Protein AF-A0A6P5GS82-F1 (afdb_monomer_lite)

pLDDT: mean 78.04, std 11.38, range [41.66, 90.31]

Organism: Ananas comosus (NCBI:txid4615)

Foldseek 3Di:
DVVVVVVVVLLVVLVVLLVVLQVLLVVLQVLLVVLCVVLVVPVVCVVVSNVSSVVSNVRNVVSNVRSVVSVVVSVVVVVVVD

Radius of gyration: 18.49 Å; chains: 1; bounding box: 44×13×55 Å

InterPro domains:
  IPR003496 ABA/WDS induced protein [PF02496] (6-81)
  IPR003496 ABA/WDS induced protein [PTHR33801] (3-80)

Sequence (82 aa):
MSEEKDYEKEEKHHKHLELLGELGAVAAGAFALYEGHKARTDPKHAHRHRLEEEIAETVALACAGFALHEHHEKNKAKKHHN

Secondary structure (DSSP, 8-state):
--HHHHHHHHHHHHHHHHHHHHHHHHHHHHHHHHHHHHHHH-TTTHHHHHHHHHHHHHHHHHHHHHHHHHHHHHHHHHHTT-

Structure (mmCIF, N/CA/C/O backbone):
data_AF-A0A6P5GS82-F1
#
_entry.id   AF-A0A6P5GS82-F1
#
loop_
_atom_site.group_PDB
_atom_site.id
_atom_site.type_symbol
_atom_site.label_atom_id
_atom_site.label_alt_id
_atom_site.label_comp_id
_atom_site.label_asym_id
_atom_site.label_entity_id
_atom_site.label_seq_id
_atom_site.pdbx_PDB_ins_code
_atom_site.Cartn_x
_atom_site.Cartn_y
_atom_site.Cartn_z
_atom_site.occupancy
_atom_site.B_iso_or_equiv
_atom_site.auth_seq_id
_atom_site.auth_comp_id
_atom_site.auth_asym_id
_atom_site.auth_atom_id
_atom_site.pdbx_PDB_model_num
ATOM 1 N N . MET A 1 1 ? 29.494 0.450 -27.741 1.00 41.66 1 MET A N 1
ATOM 2 C CA . MET A 1 1 ? 29.827 -0.475 -26.628 1.00 41.66 1 MET A CA 1
ATOM 3 C C . MET A 1 1 ? 29.531 0.084 -25.228 1.00 41.66 1 MET A C 1
ATOM 5 O O . MET A 1 1 ? 29.687 -0.674 -24.279 1.00 41.66 1 MET A O 1
ATOM 9 N N . SER A 1 2 ? 29.088 1.343 -25.063 1.00 52.53 2 SER A N 1
ATOM 10 C CA . SER A 1 2 ? 28.611 1.845 -23.753 1.00 52.53 2 SER A CA 1
ATOM 11 C C . SER A 1 2 ? 27.096 1.712 -23.556 1.00 52.53 2 SER A C 1
ATOM 13 O O . SER A 1 2 ? 26.669 1.472 -22.438 1.00 52.53 2 SER A O 1
ATOM 15 N N . GLU A 1 3 ? 26.298 1.769 -24.626 1.00 53.41 3 GLU A N 1
ATOM 16 C CA . GLU A 1 3 ? 24.824 1.791 -24.536 1.00 53.41 3 GLU A CA 1
ATOM 17 C C . GLU A 1 3 ? 24.211 0.482 -23.999 1.00 53.41 3 GLU A C 1
ATOM 19 O O . GLU A 1 3 ? 23.258 0.511 -23.227 1.00 53.41 3 GLU A O 1
ATOM 24 N N . GLU A 1 4 ? 24.808 -0.673 -24.311 1.00 54.72 4 GLU A N 1
ATOM 25 C CA . GLU A 1 4 ? 24.335 -1.985 -23.830 1.00 54.72 4 GLU A CA 1
ATOM 26 C C . GLU A 1 4 ? 24.501 -2.148 -22.305 1.00 54.72 4 GLU A C 1
ATOM 28 O O . GLU A 1 4 ? 23.661 -2.749 -21.634 1.00 54.72 4 GLU A O 1
ATOM 33 N N . LYS A 1 5 ? 25.555 -1.546 -21.730 1.00 56.59 5 LYS A N 1
ATOM 34 C CA . LYS A 1 5 ? 25.807 -1.565 -20.278 1.00 56.59 5 LYS A CA 1
ATOM 35 C C . LYS A 1 5 ? 24.848 -0.670 -19.494 1.00 56.59 5 LYS A C 1
ATOM 37 O O . LYS A 1 5 ? 24.586 -0.971 -18.328 1.00 56.59 5 LYS A O 1
ATOM 42 N N . ASP A 1 6 ? 24.358 0.408 -20.101 1.00 62.34 6 ASP A N 1
ATOM 43 C CA . ASP A 1 6 ? 23.376 1.299 -19.478 1.00 62.34 6 ASP A CA 1
ATOM 44 C C . ASP A 1 6 ? 21.963 0.691 -19.519 1.00 62.34 6 ASP A C 1
ATOM 46 O O . ASP A 1 6 ? 21.273 0.698 -18.499 1.00 62.34 6 ASP A O 1
ATOM 50 N N . TYR A 1 7 ? 21.584 0.025 -20.617 1.00 62.84 7 TYR A N 1
ATOM 51 C CA . TYR A 1 7 ? 20.288 -0.661 -20.744 1.00 62.84 7 TYR A CA 1
ATOM 52 C C . TYR A 1 7 ? 20.088 -1.774 -19.699 1.00 62.84 7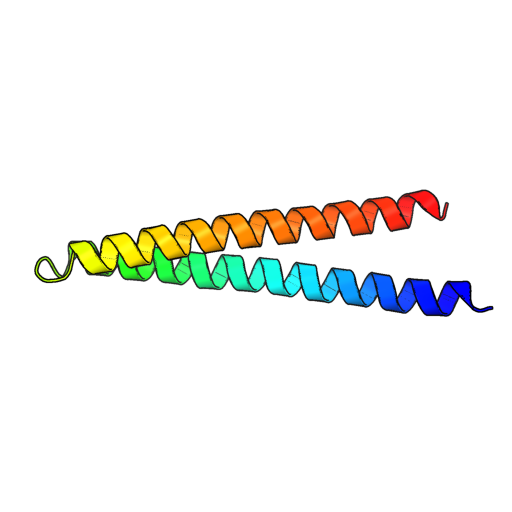 TYR A C 1
ATOM 54 O O . TYR A 1 7 ? 19.051 -1.855 -19.037 1.00 62.84 7 TYR A O 1
ATOM 62 N N . GLU A 1 8 ? 21.096 -2.627 -19.495 1.00 66.31 8 GLU A N 1
ATOM 63 C CA . GLU A 1 8 ? 20.989 -3.744 -18.549 1.00 66.31 8 GLU A CA 1
ATOM 64 C C . GLU A 1 8 ? 20.889 -3.270 -17.084 1.00 66.31 8 GLU A C 1
ATOM 66 O O . GLU A 1 8 ? 20.323 -3.962 -16.231 1.00 66.31 8 GLU A O 1
ATOM 71 N N . LYS A 1 9 ? 21.427 -2.080 -16.779 1.00 72.19 9 LYS A N 1
ATOM 72 C CA . LYS A 1 9 ? 21.285 -1.422 -15.472 1.00 72.19 9 LYS A CA 1
ATOM 73 C C . LYS A 1 9 ? 19.892 -0.833 -15.284 1.00 72.19 9 LYS A C 1
ATOM 75 O O . LYS A 1 9 ? 19.303 -1.034 -14.223 1.00 72.19 9 LYS A O 1
ATOM 80 N N . GLU A 1 10 ? 19.378 -0.139 -16.293 1.00 68.25 10 GLU A N 1
ATOM 81 C CA . GLU A 1 10 ? 18.067 0.512 -16.258 1.00 68.25 10 GLU A CA 1
ATOM 82 C C . GLU A 1 10 ? 16.934 -0.520 -16.137 1.00 68.25 10 GLU A C 1
ATOM 84 O O . GLU A 1 10 ? 16.066 -0.407 -15.270 1.00 68.25 10 GLU A O 1
ATOM 89 N N . GLU A 1 11 ? 17.005 -1.627 -16.885 1.00 71.06 11 GLU A N 1
ATOM 90 C CA . GLU A 1 11 ? 16.003 -2.697 -16.802 1.00 71.06 11 GLU A CA 1
ATOM 91 C C . GLU A 1 11 ? 15.985 -3.383 -15.421 1.00 71.06 11 GLU A C 1
ATOM 93 O O . GLU A 1 11 ? 14.916 -3.714 -14.893 1.00 71.06 11 GLU A O 1
ATOM 98 N N . LYS A 1 12 ? 17.160 -3.591 -14.806 1.00 76.88 12 LYS A N 1
ATOM 99 C CA . LYS A 1 12 ? 17.270 -4.131 -13.437 1.00 76.88 12 LYS A CA 1
ATOM 100 C C . LYS A 1 12 ? 16.726 -3.152 -12.399 1.00 76.88 12 LYS A C 1
ATOM 102 O O . LYS A 1 12 ? 16.127 -3.597 -11.420 1.00 76.88 12 LYS A O 1
ATOM 107 N N . HIS A 1 13 ? 16.909 -1.851 -12.613 1.00 78.06 13 HIS A N 1
ATOM 108 C CA . HIS A 1 13 ? 16.411 -0.813 -11.718 1.00 78.06 13 HIS A CA 1
ATOM 109 C C . HIS A 1 13 ? 14.879 -0.779 -11.699 1.00 78.06 13 HIS A C 1
ATOM 111 O O . HIS A 1 13 ? 14.289 -0.928 -10.629 1.00 78.06 13 HIS A O 1
ATOM 117 N N . HIS A 1 14 ? 14.237 -0.731 -12.871 1.00 78.12 14 HIS A N 1
ATOM 118 C CA . HIS A 1 14 ? 12.774 -0.758 -12.971 1.00 78.12 14 HIS A CA 1
ATOM 119 C C . HIS A 1 14 ? 12.172 -2.039 -12.393 1.00 78.12 14 HIS A C 1
ATOM 121 O O . HIS A 1 14 ? 11.186 -1.977 -11.672 1.00 78.12 14 HIS A O 1
ATOM 127 N N . LYS A 1 15 ? 12.792 -3.206 -12.627 1.00 82.12 15 LYS A N 1
ATOM 128 C CA . LYS A 1 15 ? 12.342 -4.475 -12.022 1.00 82.12 15 LYS A CA 1
ATOM 129 C C . LYS A 1 15 ? 12.364 -4.442 -10.490 1.00 82.12 15 LYS A C 1
ATOM 131 O O . LYS A 1 15 ? 11.481 -5.015 -9.861 1.00 82.12 15 LYS A O 1
ATOM 136 N N . HIS A 1 16 ? 13.374 -3.816 -9.885 1.00 83.88 16 HIS A N 1
ATOM 137 C CA . HIS A 1 16 ? 13.467 -3.725 -8.429 1.00 83.88 16 HIS A CA 1
ATOM 138 C C . HIS A 1 16 ? 12.446 -2.740 -7.854 1.00 83.88 16 HIS A C 1
ATOM 140 O O . HIS A 1 16 ? 11.827 -3.035 -6.836 1.00 83.88 16 HIS A O 1
ATOM 146 N N . LEU A 1 17 ? 12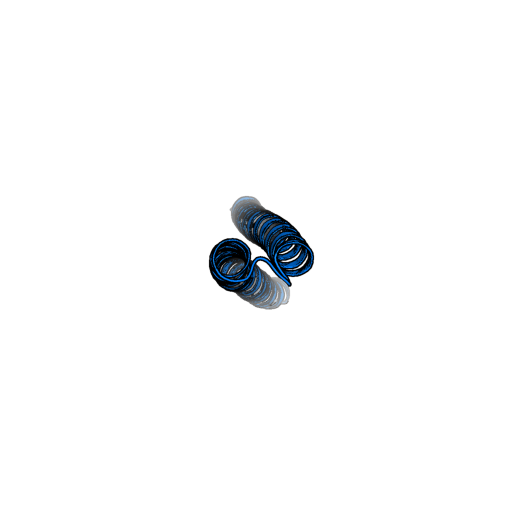.244 -1.602 -8.523 1.00 84.81 17 LEU A N 1
ATOM 147 C CA . LEU A 1 17 ? 11.255 -0.597 -8.130 1.00 84.81 17 LEU A CA 1
ATOM 148 C C . LEU A 1 17 ? 9.816 -1.105 -8.283 1.00 84.81 17 LEU A C 1
ATOM 150 O O . LEU A 1 17 ? 9.012 -0.923 -7.374 1.00 84.81 17 LEU A O 1
ATOM 154 N N . GLU A 1 18 ? 9.520 -1.804 -9.379 1.00 82.38 18 GLU A N 1
ATOM 155 C CA . GLU A 1 18 ? 8.252 -2.503 -9.622 1.00 82.38 18 GLU A CA 1
ATOM 156 C C . GLU A 1 18 ? 7.963 -3.498 -8.487 1.00 82.38 18 GLU A C 1
ATOM 158 O O . GLU A 1 18 ? 6.921 -3.412 -7.839 1.00 82.38 18 GLU A O 1
ATOM 163 N N . LEU A 1 19 ? 8.934 -4.360 -8.155 1.00 87.88 19 LEU A N 1
ATOM 164 C CA . LEU A 1 19 ? 8.802 -5.337 -7.071 1.00 87.88 19 LEU A CA 1
ATOM 165 C C . LEU A 1 19 ? 8.629 -4.679 -5.692 1.00 87.88 19 LEU A C 1
ATOM 167 O O . LEU A 1 19 ? 7.857 -5.169 -4.870 1.00 87.88 19 LEU A O 1
ATOM 171 N N . LEU A 1 20 ? 9.338 -3.580 -5.418 1.00 88.19 20 LEU A N 1
ATOM 172 C CA . LEU A 1 20 ? 9.183 -2.817 -4.176 1.00 88.19 20 LEU A CA 1
ATOM 173 C C . LEU A 1 20 ? 7.788 -2.193 -4.070 1.00 88.19 20 LEU A C 1
ATOM 175 O O . LEU A 1 20 ? 7.186 -2.235 -2.997 1.00 88.19 20 LEU A O 1
ATOM 179 N N . GLY A 1 21 ? 7.266 -1.645 -5.170 1.00 82.38 21 GLY A N 1
ATOM 180 C CA . GLY A 1 21 ? 5.912 -1.103 -5.241 1.00 82.38 21 GLY A CA 1
ATOM 181 C C . GLY A 1 21 ? 4.854 -2.180 -5.003 1.00 82.38 21 GLY A C 1
ATOM 182 O O . GLY A 1 21 ? 3.974 -2.004 -4.165 1.00 82.38 21 GLY A O 1
ATOM 183 N N . GLU A 1 22 ? 4.973 -3.332 -5.660 1.00 82.94 22 GLU A N 1
ATOM 184 C CA . GLU A 1 22 ? 4.056 -4.460 -5.457 1.00 82.94 22 GLU A CA 1
ATOM 185 C C . GLU A 1 22 ? 4.100 -4.994 -4.021 1.00 82.94 22 GLU A C 1
ATOM 187 O O . GLU A 1 22 ? 3.059 -5.162 -3.383 1.00 82.94 22 GLU A O 1
ATOM 192 N N . LEU A 1 23 ? 5.299 -5.219 -3.476 1.00 89.94 23 LEU A N 1
ATOM 193 C CA . LEU A 1 23 ? 5.467 -5.725 -2.115 1.00 89.94 23 LEU A CA 1
ATOM 194 C C . LEU A 1 23 ? 4.937 -4.728 -1.073 1.00 89.94 23 LEU A C 1
ATOM 196 O O . LEU A 1 23 ? 4.280 -5.135 -0.112 1.00 89.94 23 LEU A O 1
ATOM 200 N N . GLY A 1 24 ? 5.168 -3.429 -1.287 1.00 84.19 24 GLY A N 1
ATOM 201 C CA . GLY A 1 24 ? 4.605 -2.355 -0.470 1.00 84.19 24 GLY A CA 1
ATOM 202 C C . GLY A 1 24 ? 3.077 -2.338 -0.503 1.00 84.19 24 GLY A C 1
ATOM 203 O O . GLY A 1 24 ? 2.447 -2.266 0.552 1.00 84.19 24 GLY A O 1
ATOM 204 N N . ALA A 1 25 ? 2.476 -2.492 -1.686 1.00 84.50 25 ALA A N 1
ATOM 205 C CA . ALA A 1 25 ? 1.025 -2.539 -1.844 1.00 84.50 25 ALA A CA 1
ATOM 206 C C . ALA A 1 25 ? 0.397 -3.739 -1.117 1.00 84.50 25 ALA A C 1
ATOM 208 O O . ALA A 1 25 ? -0.597 -3.582 -0.408 1.00 84.50 25 ALA A O 1
ATOM 209 N N . VAL A 1 26 ? 1.002 -4.926 -1.236 1.00 88.44 26 VAL A N 1
ATOM 210 C CA . VAL A 1 26 ? 0.532 -6.142 -0.551 1.00 88.44 26 VAL A CA 1
ATOM 211 C C . VAL A 1 26 ? 0.626 -5.994 0.968 1.00 88.44 26 VAL A C 1
ATOM 213 O O . VAL A 1 26 ? -0.342 -6.288 1.672 1.00 88.44 26 VAL A O 1
ATOM 216 N N . ALA A 1 27 ? 1.765 -5.527 1.485 1.00 85.44 27 ALA A N 1
ATOM 217 C CA . ALA A 1 27 ? 1.962 -5.358 2.923 1.00 85.44 27 ALA A CA 1
ATOM 218 C C . ALA A 1 27 ? 0.992 -4.322 3.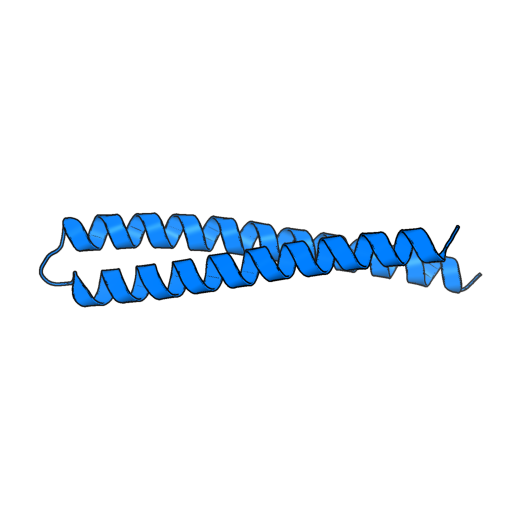514 1.00 85.44 27 ALA A C 1
ATOM 220 O O . ALA A 1 27 ? 0.354 -4.588 4.534 1.00 85.44 27 ALA A O 1
ATOM 221 N N . ALA A 1 28 ? 0.836 -3.173 2.852 1.00 83.69 28 ALA A N 1
ATOM 222 C CA . ALA A 1 28 ? -0.079 -2.123 3.282 1.00 83.69 28 ALA A CA 1
ATOM 223 C C . ALA A 1 28 ? -1.548 -2.578 3.212 1.00 83.69 28 ALA A C 1
ATOM 225 O O . ALA A 1 28 ? -2.297 -2.364 4.162 1.00 83.69 28 ALA A O 1
ATOM 226 N N . GLY A 1 29 ? -1.947 -3.303 2.160 1.00 83.50 29 GLY A N 1
ATOM 227 C CA . GLY A 1 29 ? -3.288 -3.886 2.061 1.00 83.50 29 GLY A CA 1
ATOM 228 C C . GLY A 1 29 ? -3.585 -4.909 3.165 1.00 83.50 29 GLY A C 1
ATOM 229 O O . GLY A 1 29 ? -4.664 -4.890 3.755 1.00 83.50 29 GLY A O 1
ATOM 230 N N . ALA A 1 30 ? -2.623 -5.770 3.510 1.00 89.06 30 ALA A N 1
ATOM 231 C CA . ALA A 1 30 ? -2.773 -6.710 4.623 1.00 89.06 30 ALA A CA 1
ATOM 232 C C . ALA A 1 30 ? -2.899 -5.993 5.980 1.00 89.06 30 ALA A C 1
ATOM 234 O O . ALA A 1 30 ? -3.698 -6.408 6.823 1.00 89.06 30 ALA A O 1
ATOM 235 N N . PHE A 1 31 ? -2.145 -4.909 6.183 1.00 81.56 31 PHE A N 1
ATOM 236 C CA . PHE A 1 31 ? -2.222 -4.092 7.394 1.00 81.56 31 PHE A CA 1
ATOM 237 C C . PHE A 1 31 ? -3.564 -3.355 7.504 1.00 81.56 31 PHE A C 1
ATOM 239 O O . PHE A 1 31 ? -4.181 -3.395 8.564 1.00 81.56 31 PHE A O 1
ATOM 246 N N . ALA A 1 32 ? -4.070 -2.780 6.407 1.00 82.19 32 ALA A N 1
ATOM 247 C CA . ALA A 1 32 ? -5.388 -2.147 6.373 1.00 82.19 32 ALA A CA 1
ATOM 248 C C . ALA A 1 32 ? -6.498 -3.124 6.801 1.00 82.19 32 ALA A C 1
ATOM 250 O O . ALA A 1 32 ? -7.278 -2.830 7.705 1.00 82.19 32 ALA A O 1
ATOM 251 N N . LEU A 1 33 ? -6.505 -4.343 6.245 1.00 86.62 33 LEU A N 1
ATOM 252 C CA . LEU A 1 33 ? -7.465 -5.385 6.631 1.00 86.62 33 LEU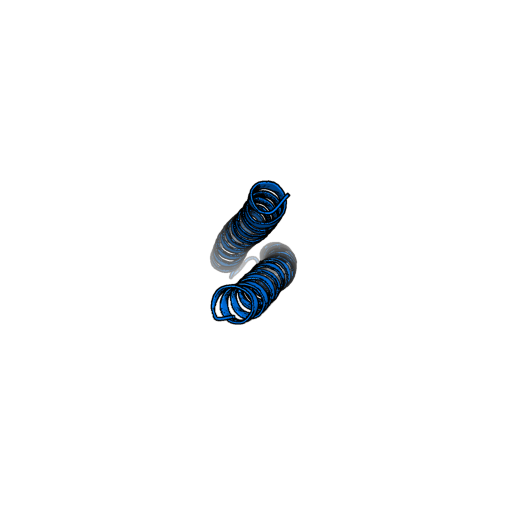 A CA 1
ATOM 253 C C . LEU A 1 33 ? -7.357 -5.780 8.114 1.00 86.62 33 LEU A C 1
ATOM 255 O O . LEU A 1 33 ? -8.373 -6.045 8.763 1.00 86.62 33 LEU A O 1
ATOM 259 N N . TYR A 1 34 ? -6.136 -5.843 8.651 1.00 87.94 34 TYR A N 1
ATOM 260 C CA . TYR A 1 34 ? -5.900 -6.162 10.057 1.00 87.94 34 TYR A CA 1
ATOM 261 C C . TYR A 1 34 ? -6.430 -5.064 10.986 1.00 87.94 34 TYR A C 1
ATOM 263 O O . TYR A 1 34 ? -7.168 -5.365 11.930 1.00 87.94 34 TYR A O 1
ATOM 271 N N . GLU A 1 35 ? -6.114 -3.803 10.699 1.00 85.69 35 GLU A N 1
ATOM 272 C CA . GLU A 1 35 ? -6.562 -2.665 11.502 1.00 85.69 35 GLU A CA 1
ATOM 273 C C . GLU A 1 35 ? -8.076 -2.449 11.398 1.00 85.69 35 GLU A C 1
ATOM 275 O O . GLU A 1 35 ? -8.741 -2.259 12.419 1.00 85.69 35 GLU A O 1
ATOM 280 N N . GLY A 1 36 ? -8.673 -2.632 10.218 1.00 81.00 36 GLY A N 1
ATOM 281 C CA . GLY A 1 36 ? -10.129 -2.603 10.051 1.00 81.00 36 GLY A CA 1
ATOM 282 C C . GLY A 1 36 ? -10.846 -3.701 10.841 1.00 81.00 36 GLY A C 1
ATOM 283 O O . GLY A 1 36 ? -11.901 -3.479 11.450 1.00 81.00 36 GLY A O 1
ATOM 284 N N . HIS A 1 37 ? -10.252 -4.897 10.931 1.00 87.38 37 HIS A N 1
ATOM 285 C CA . HIS A 1 37 ? -10.757 -5.942 11.820 1.00 87.38 37 HIS A CA 1
ATOM 286 C C . HIS A 1 37 ? -10.650 -5.527 13.296 1.00 87.38 37 HIS A C 1
ATOM 288 O O . HIS A 1 37 ? -11.617 -5.669 14.053 1.00 87.38 37 HIS A O 1
ATOM 294 N N . LYS A 1 38 ? -9.508 -4.966 13.713 1.00 83.38 38 LYS A N 1
ATOM 295 C CA . LYS A 1 38 ? -9.296 -4.485 15.084 1.00 83.38 38 LYS A CA 1
ATOM 296 C C . LYS A 1 38 ? -10.255 -3.366 15.462 1.00 83.38 38 LYS A C 1
ATOM 298 O O . LYS A 1 38 ? -10.838 -3.452 16.540 1.00 83.38 38 LYS A O 1
ATOM 303 N N . ALA A 1 39 ? -10.534 -2.422 14.566 1.00 82.62 39 ALA A N 1
ATOM 304 C CA . ALA A 1 39 ? -11.492 -1.338 14.780 1.00 82.62 39 ALA A CA 1
ATOM 305 C C . ALA A 1 39 ? -12.896 -1.841 15.161 1.00 82.62 39 ALA A C 1
ATOM 307 O O . ALA A 1 39 ? -13.590 -1.214 15.960 1.00 82.62 39 ALA A O 1
ATOM 308 N N . ARG A 1 40 ? -13.311 -3.000 14.629 1.00 78.75 40 ARG A N 1
ATOM 309 C CA . ARG A 1 40 ? -14.605 -3.630 14.950 1.00 78.75 40 ARG A CA 1
ATOM 310 C C . ARG A 1 40 ? -14.600 -4.375 16.282 1.00 78.75 40 ARG A C 1
ATOM 312 O O . ARG A 1 40 ? -15.650 -4.499 16.907 1.00 78.75 40 ARG A O 1
ATOM 319 N N . THR A 1 41 ? -13.448 -4.901 16.688 1.00 87.94 41 THR A N 1
ATOM 320 C CA . THR A 1 41 ? -13.306 -5.725 17.903 1.00 87.94 41 THR A CA 1
ATOM 321 C C . THR A 1 41 ? -12.842 -4.943 19.134 1.00 87.94 41 THR A C 1
ATOM 323 O O . THR A 1 41 ? -13.099 -5.384 20.252 1.00 87.94 41 THR A O 1
ATOM 326 N N . ASP A 1 42 ? -12.215 -3.776 18.953 1.00 84.50 42 ASP A N 1
ATOM 327 C CA . ASP A 1 42 ? -11.773 -2.878 20.023 1.00 84.50 42 ASP A CA 1
ATOM 328 C C . ASP A 1 42 ? -12.434 -1.489 19.904 1.00 84.50 42 ASP A C 1
ATOM 330 O O . ASP A 1 42 ? -11.847 -0.544 19.366 1.00 84.50 42 ASP A O 1
ATOM 334 N N . PRO A 1 43 ? -13.653 -1.319 20.448 1.00 77.12 43 PRO A N 1
ATOM 335 C CA . PRO A 1 43 ? -14.365 -0.046 20.401 1.00 77.12 43 PRO A CA 1
ATOM 336 C C . PRO A 1 43 ? -13.668 1.083 21.177 1.00 77.12 43 PRO A C 1
ATOM 338 O O . PRO A 1 43 ? -13.968 2.249 20.927 1.00 77.12 43 PRO A O 1
ATOM 341 N N . LYS A 1 44 ? -12.731 0.784 22.094 1.00 83.88 44 LYS A N 1
ATOM 342 C CA . LYS A 1 44 ? -11.978 1.816 22.830 1.00 83.88 44 LYS A CA 1
ATOM 343 C C . LYS A 1 44 ? -10.907 2.478 21.964 1.00 83.88 44 LYS A C 1
ATOM 345 O O . LYS A 1 44 ? -10.599 3.645 22.185 1.00 83.88 44 LYS A O 1
ATOM 350 N N . HIS A 1 45 ? -10.375 1.759 20.976 1.00 84.00 45 HIS A N 1
ATOM 351 C CA . HIS A 1 45 ? -9.358 2.261 20.047 1.00 84.00 45 HIS A CA 1
ATOM 352 C C . HIS A 1 45 ? -9.838 2.325 18.591 1.00 84.00 45 HIS A C 1
ATOM 354 O O . HIS A 1 45 ? -9.042 2.616 17.701 1.00 84.00 45 HIS A O 1
ATOM 360 N N . ALA A 1 46 ? -11.134 2.123 18.340 1.00 81.81 46 ALA A N 1
ATOM 361 C CA . ALA A 1 46 ? -11.713 2.078 16.998 1.00 81.81 46 ALA A CA 1
ATOM 362 C C . ALA A 1 46 ? -11.369 3.297 16.129 1.00 81.81 46 ALA A C 1
ATOM 364 O O . ALA A 1 46 ? -11.140 3.151 14.933 1.00 81.81 46 ALA A O 1
ATOM 365 N N . HIS A 1 47 ? -11.287 4.494 16.721 1.00 88.56 47 HIS A N 1
ATOM 366 C CA . HIS A 1 47 ? -10.913 5.701 15.982 1.00 88.56 47 HIS A CA 1
ATOM 367 C C . HIS A 1 47 ? -9.465 5.662 15.473 1.00 88.56 47 HIS A C 1
ATOM 369 O O . HIS A 1 47 ? -9.217 6.028 14.328 1.00 88.56 47 HIS A O 1
ATOM 375 N N . ARG A 1 48 ? -8.522 5.179 16.295 1.00 86.81 48 ARG A N 1
ATOM 376 C CA . ARG A 1 48 ? -7.114 5.037 15.901 1.00 86.81 48 ARG A CA 1
ATOM 377 C C . ARG A 1 48 ? -6.954 3.958 14.831 1.00 86.81 48 ARG A C 1
ATOM 379 O O . ARG A 1 48 ? -6.336 4.224 13.812 1.00 86.81 48 ARG A O 1
ATOM 386 N N . HIS A 1 49 ? -7.575 2.797 15.030 1.00 85.62 49 HIS A N 1
ATOM 387 C CA . HIS A 1 49 ? -7.513 1.685 14.080 1.00 85.62 49 HIS A CA 1
ATOM 388 C C . HIS A 1 49 ? -8.096 2.049 12.710 1.00 85.62 49 HIS A C 1
ATOM 390 O O . HIS A 1 49 ? -7.513 1.723 11.685 1.00 85.62 49 HIS A O 1
ATOM 396 N N . ARG A 1 50 ? -9.201 2.806 12.675 1.00 83.75 50 ARG A N 1
ATOM 397 C CA . ARG A 1 50 ? -9.772 3.302 11.416 1.00 83.75 50 ARG A CA 1
ATOM 398 C C . ARG A 1 50 ? -8.841 4.276 10.686 1.00 83.75 50 ARG A C 1
ATOM 400 O O . ARG A 1 50 ? -8.784 4.252 9.465 1.00 83.75 50 ARG A O 1
ATOM 407 N N . LEU A 1 51 ? -8.113 5.119 11.422 1.00 88.50 51 LEU A N 1
ATOM 408 C CA . LEU A 1 51 ? -7.119 6.022 10.838 1.00 88.50 51 LEU A CA 1
ATOM 409 C C . LEU A 1 51 ? -5.904 5.249 10.294 1.00 88.50 51 LEU A C 1
ATOM 411 O O . LEU A 1 51 ? -5.407 5.564 9.220 1.00 88.50 51 LEU A O 1
ATOM 415 N N . GLU A 1 52 ? -5.435 4.233 11.020 1.00 84.25 52 GLU A N 1
ATOM 416 C CA . GLU A 1 52 ? -4.334 3.358 10.592 1.00 84.25 52 GLU A CA 1
ATOM 417 C C . GLU A 1 52 ? -4.713 2.523 9.355 1.00 84.25 52 GLU A C 1
ATOM 419 O O . GLU A 1 52 ? -3.910 2.412 8.428 1.00 84.25 52 GLU A O 1
ATOM 424 N N . GLU A 1 53 ? -5.949 2.014 9.300 1.00 84.81 53 GLU A N 1
ATOM 425 C CA . GLU A 1 53 ? -6.535 1.360 8.124 1.00 84.81 53 GLU A CA 1
ATOM 426 C C . GLU A 1 53 ? -6.563 2.299 6.910 1.00 84.81 53 GLU A C 1
ATOM 428 O O . GLU A 1 53 ? -6.051 1.940 5.852 1.00 84.81 53 GLU A O 1
ATOM 433 N N . GLU A 1 54 ? -7.091 3.516 7.070 1.00 87.06 54 GLU A N 1
ATOM 434 C CA . GLU A 1 54 ? -7.209 4.509 5.992 1.00 87.06 54 GLU A CA 1
ATOM 435 C C . GLU A 1 54 ? -5.838 4.939 5.439 1.00 87.06 54 GLU A C 1
ATOM 437 O O . GLU A 1 54 ? -5.645 5.054 4.223 1.00 87.06 54 GLU A O 1
ATOM 442 N N . ILE A 1 55 ? -4.851 5.135 6.320 1.00 87.50 55 ILE A N 1
ATOM 443 C CA . ILE A 1 55 ? -3.473 5.441 5.915 1.00 87.50 55 ILE A CA 1
ATOM 444 C C . ILE A 1 55 ? -2.890 4.275 5.118 1.00 87.50 55 ILE A C 1
ATOM 446 O O . ILE A 1 55 ? -2.294 4.489 4.062 1.00 87.50 55 ILE A O 1
ATOM 450 N N . ALA A 1 56 ? -3.054 3.046 5.598 1.00 79.94 56 ALA A N 1
ATOM 451 C CA . ALA A 1 56 ? -2.501 1.875 4.937 1.00 79.94 56 ALA A CA 1
ATOM 452 C C . ALA A 1 56 ? -3.171 1.593 3.587 1.00 79.94 56 ALA A C 1
ATOM 454 O O . ALA A 1 56 ? -2.472 1.290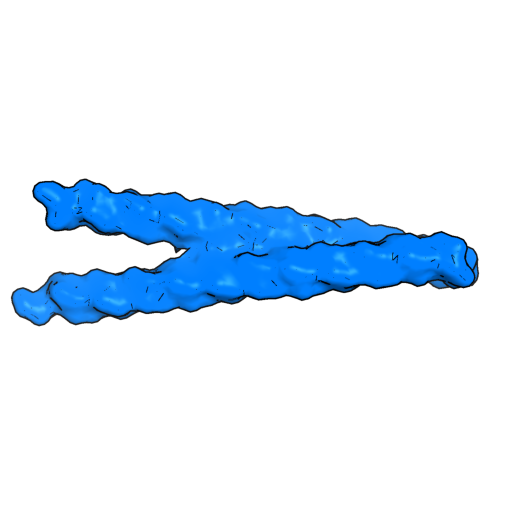 2.624 1.00 79.94 56 ALA A O 1
ATOM 455 N N . GLU A 1 57 ? -4.487 1.776 3.469 1.00 85.56 57 GLU A N 1
ATOM 456 C CA . GLU A 1 57 ? -5.193 1.715 2.187 1.00 85.56 57 GLU A CA 1
ATOM 457 C C . GLU A 1 57 ? -4.650 2.766 1.204 1.00 85.56 57 GLU A C 1
ATOM 459 O O . GLU A 1 57 ? -4.326 2.446 0.059 1.00 85.56 57 GLU A O 1
ATOM 464 N N . THR A 1 58 ? -4.449 4.004 1.667 1.00 90.31 58 THR A N 1
ATOM 465 C CA . THR A 1 58 ? -3.877 5.087 0.850 1.00 90.31 58 THR A CA 1
ATOM 466 C C . THR A 1 58 ? -2.461 4.752 0.371 1.00 90.31 58 THR A C 1
ATOM 468 O O . THR A 1 58 ? -2.143 4.922 -0.809 1.00 90.31 58 THR A O 1
ATOM 471 N N . VAL A 1 59 ? -1.607 4.241 1.263 1.00 83.81 59 VAL A N 1
ATOM 472 C CA . VAL A 1 59 ? -0.249 3.787 0.923 1.00 83.81 59 VAL A CA 1
ATOM 473 C C . VAL A 1 59 ? -0.303 2.633 -0.075 1.00 83.81 59 VAL A C 1
ATOM 475 O O . VAL A 1 59 ? 0.443 2.649 -1.051 1.00 83.81 59 VAL A O 1
ATOM 478 N N . ALA A 1 60 ? -1.207 1.669 0.112 1.00 83.75 60 ALA A N 1
ATOM 479 C CA . ALA A 1 60 ? -1.354 0.533 -0.790 1.00 83.75 60 ALA A CA 1
ATOM 480 C C . ALA A 1 60 ? -1.697 0.980 -2.217 1.00 83.75 60 ALA A C 1
ATOM 482 O O . ALA A 1 60 ? -1.071 0.526 -3.177 1.00 83.75 60 ALA A O 1
ATOM 483 N N . LEU A 1 61 ? -2.641 1.915 -2.357 1.00 86.31 61 LEU A N 1
ATOM 484 C CA . LEU A 1 61 ? -3.020 2.499 -3.645 1.00 86.31 61 LEU A CA 1
ATOM 485 C C . LEU A 1 61 ? -1.865 3.275 -4.287 1.00 86.31 61 LEU A C 1
ATOM 487 O O . LEU A 1 61 ? -1.621 3.125 -5.485 1.00 86.31 61 LEU A O 1
ATOM 491 N N . ALA A 1 62 ? -1.126 4.067 -3.506 1.00 84.56 62 ALA A N 1
ATOM 492 C CA . ALA A 1 62 ? 0.042 4.793 -3.999 1.00 84.56 62 ALA A CA 1
ATOM 493 C C . ALA A 1 62 ? 1.133 3.833 -4.503 1.00 84.56 62 ALA A C 1
ATOM 495 O O . ALA A 1 62 ? 1.665 4.018 -5.598 1.00 84.56 62 ALA A O 1
ATOM 496 N N . CYS A 1 63 ? 1.420 2.773 -3.745 1.00 81.25 63 CYS A N 1
ATOM 497 C CA . CYS A 1 63 ? 2.372 1.730 -4.116 1.00 81.25 63 CYS A CA 1
ATOM 498 C C . CYS A 1 63 ? 1.940 0.972 -5.381 1.00 81.25 63 CYS A C 1
ATOM 500 O O . CYS A 1 63 ? 2.763 0.752 -6.269 1.00 81.25 63 CYS A O 1
ATOM 502 N N . ALA A 1 64 ? 0.655 0.633 -5.510 1.00 80.88 64 ALA A N 1
ATOM 503 C CA . ALA A 1 64 ? 0.116 -0.009 -6.707 1.00 80.88 64 ALA A CA 1
ATOM 504 C C . ALA A 1 64 ? 0.219 0.904 -7.943 1.00 80.88 64 ALA A C 1
ATOM 506 O O . ALA A 1 64 ? 0.655 0.464 -9.006 1.00 80.88 64 ALA A O 1
ATOM 507 N N . GLY A 1 65 ? -0.122 2.189 -7.806 1.00 84.00 65 GLY A N 1
ATOM 508 C CA . GLY A 1 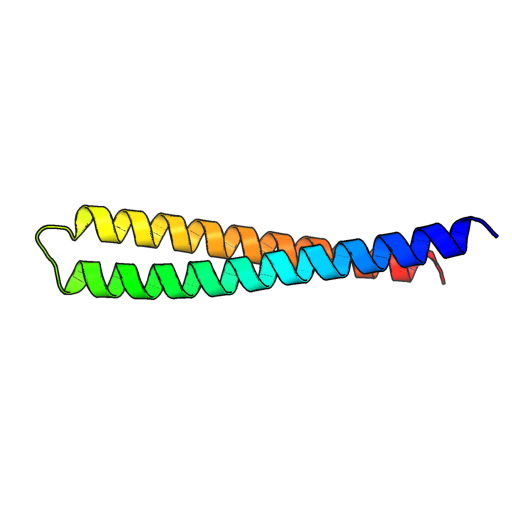65 ? 0.041 3.181 -8.871 1.00 84.00 65 GLY A CA 1
ATOM 509 C C . GLY A 1 65 ? 1.502 3.363 -9.292 1.00 84.00 65 GLY A C 1
ATOM 510 O O . GLY A 1 65 ? 1.787 3.434 -10.486 1.00 84.00 65 GLY A O 1
ATOM 511 N N . PHE A 1 66 ? 2.429 3.371 -8.330 1.00 81.75 66 PHE A N 1
ATOM 512 C CA . PHE A 1 66 ? 3.869 3.429 -8.585 1.00 81.75 66 PHE A CA 1
ATOM 513 C C . PHE A 1 66 ? 4.371 2.187 -9.334 1.00 81.75 66 PHE A C 1
ATOM 515 O O . PHE A 1 66 ? 5.043 2.323 -10.353 1.00 81.75 66 PHE A O 1
ATOM 522 N N . ALA A 1 67 ? 3.978 0.982 -8.911 1.00 80.12 67 ALA A N 1
ATOM 523 C CA . ALA A 1 67 ? 4.328 -0.253 -9.615 1.00 80.12 67 ALA A CA 1
ATOM 524 C C . ALA A 1 67 ? 3.807 -0.261 -11.065 1.00 80.12 67 ALA A C 1
ATOM 526 O O . ALA A 1 67 ? 4.539 -0.616 -11.989 1.00 80.12 67 ALA A O 1
ATOM 527 N N . LEU A 1 68 ? 2.571 0.206 -11.293 1.00 83.19 68 LEU A N 1
ATOM 528 C CA . LEU A 1 68 ? 2.006 0.348 -12.640 1.00 83.19 68 LEU A CA 1
ATOM 529 C C . LEU A 1 68 ? 2.742 1.398 -13.486 1.00 83.19 68 LEU A C 1
ATOM 531 O O . LEU A 1 68 ? 2.903 1.197 -14.692 1.00 83.19 68 LEU A O 1
ATOM 535 N N . HIS A 1 69 ? 3.189 2.500 -12.877 1.00 84.56 69 HIS A N 1
ATOM 536 C CA . HIS A 1 69 ? 3.975 3.537 -13.547 1.00 84.56 69 HIS A CA 1
ATOM 537 C C . HIS A 1 69 ? 5.317 2.979 -14.041 1.00 84.56 69 HIS A C 1
ATOM 539 O O . HIS A 1 69 ? 5.620 3.072 -15.231 1.00 84.56 69 HIS A O 1
ATOM 545 N N . GLU A 1 70 ? 6.055 2.295 -13.166 1.00 80.12 70 GLU A N 1
ATOM 546 C CA . GLU A 1 70 ? 7.336 1.663 -13.501 1.00 80.12 70 GLU A CA 1
ATOM 547 C C . GLU A 1 70 ? 7.174 0.552 -14.549 1.00 80.12 70 GLU A C 1
ATOM 549 O O . GLU A 1 70 ? 7.953 0.457 -15.504 1.00 80.12 70 GLU A O 1
ATOM 554 N N . HIS A 1 71 ? 6.111 -0.253 -14.441 1.00 79.56 71 HIS A N 1
ATOM 555 C CA . HIS A 1 71 ? 5.791 -1.273 -15.438 1.00 79.56 71 HIS A CA 1
ATOM 556 C C . HIS A 1 71 ? 5.505 -0.658 -16.821 1.00 79.56 71 HIS A C 1
ATOM 558 O O . HIS A 1 71 ? 5.882 -1.220 -17.856 1.00 79.56 71 HIS A O 1
ATOM 564 N N . HIS A 1 72 ? 4.854 0.508 -16.873 1.00 81.31 72 HIS A N 1
ATOM 565 C CA . HIS A 1 72 ? 4.567 1.203 -18.125 1.00 81.31 72 HIS A CA 1
ATOM 566 C C . HIS A 1 72 ? 5.827 1.807 -18.768 1.00 81.31 72 HIS A C 1
ATOM 568 O O . HIS A 1 72 ? 6.024 1.643 -19.975 1.00 81.31 72 HIS A O 1
ATOM 574 N N . GLU A 1 73 ? 6.705 2.440 -17.987 1.00 76.25 73 GLU A N 1
ATOM 575 C CA . GLU A 1 73 ? 7.958 3.037 -18.477 1.00 76.25 73 GLU A CA 1
ATOM 576 C C . GLU A 1 73 ? 8.938 1.978 -19.008 1.00 76.25 73 GLU A C 1
ATOM 578 O O . GLU A 1 73 ? 9.450 2.104 -20.124 1.00 76.25 73 GLU A O 1
ATOM 583 N N . LYS A 1 74 ? 9.074 0.841 -18.317 1.00 71.75 74 LYS A N 1
ATOM 584 C CA . LYS A 1 74 ? 9.836 -0.328 -18.797 1.00 71.75 74 LYS A CA 1
ATOM 585 C C . LYS A 1 74 ? 9.374 -0.818 -20.174 1.00 71.75 74 LYS A C 1
ATOM 587 O O . LYS A 1 74 ? 10.187 -1.263 -20.983 1.00 71.75 74 LYS A O 1
ATOM 592 N N . ASN A 1 75 ? 8.075 -0.743 -20.469 1.00 69.75 75 ASN A N 1
ATOM 593 C CA . ASN A 1 75 ? 7.531 -1.129 -21.775 1.00 69.75 75 ASN A CA 1
ATOM 594 C C . ASN A 1 75 ? 7.784 -0.076 -22.866 1.00 69.75 75 ASN A C 1
ATOM 596 O O . ASN A 1 75 ? 7.915 -0.444 -24.035 1.00 69.75 75 ASN A O 1
ATOM 600 N N . LYS A 1 76 ? 7.876 1.213 -22.516 1.00 64.06 76 LYS A N 1
ATOM 601 C CA . LYS A 1 76 ? 8.284 2.270 -23.455 1.00 64.06 76 LYS A CA 1
ATOM 602 C C . LYS A 1 76 ? 9.762 2.159 -23.813 1.00 64.06 76 LYS A C 1
ATOM 604 O O . LYS A 1 76 ? 10.078 2.182 -25.000 1.00 64.06 76 LYS A O 1
ATOM 609 N N . ALA A 1 77 ? 10.635 1.948 -22.828 1.00 61.78 77 ALA A N 1
ATOM 610 C CA . ALA A 1 77 ? 12.070 1.755 -23.048 1.00 61.78 77 ALA A CA 1
ATOM 611 C C . ALA A 1 77 ? 12.344 0.601 -24.032 1.00 61.78 77 ALA A C 1
ATOM 613 O O . ALA A 1 77 ? 13.139 0.735 -24.959 1.00 61.78 77 ALA A O 1
ATOM 614 N N . LYS A 1 78 ? 11.585 -0.495 -23.912 1.00 60.12 78 LYS A N 1
ATOM 615 C CA . LYS A 1 78 ? 11.647 -1.638 -24.839 1.00 60.12 78 LYS A CA 1
ATOM 616 C C . LYS A 1 78 ? 11.143 -1.336 -26.254 1.00 60.12 78 LYS A C 1
ATOM 618 O O . LYS A 1 78 ? 11.625 -1.945 -27.200 1.00 60.12 78 LYS A O 1
ATOM 623 N N . LYS A 1 79 ? 10.172 -0.428 -26.419 1.00 61.72 79 LYS A N 1
ATOM 624 C CA . LYS A 1 79 ? 9.605 -0.062 -27.733 1.00 61.72 79 LYS A CA 1
ATOM 625 C C . LYS A 1 79 ? 10.466 0.923 -28.523 1.00 61.72 79 LYS A C 1
ATOM 627 O O . LYS A 1 79 ? 10.378 0.924 -29.741 1.00 61.72 79 LYS A O 1
ATOM 632 N N . HIS A 1 80 ? 11.272 1.748 -27.859 1.00 55.59 80 HIS A N 1
ATOM 633 C CA . HIS A 1 80 ? 12.160 2.713 -28.520 1.00 55.59 80 HIS A CA 1
ATOM 634 C C . HIS A 1 80 ? 13.467 2.101 -29.056 1.00 55.59 80 HIS A C 1
ATOM 636 O O . HIS A 1 80 ? 14.202 2.781 -29.764 1.00 55.59 80 HIS A O 1
ATOM 642 N N . HIS A 1 81 ? 13.750 0.836 -28.733 1.00 50.66 81 HIS A N 1
ATOM 643 C CA . HIS A 1 81 ? 14.975 0.127 -29.118 1.00 50.66 81 HIS A CA 1
ATOM 644 C C . HIS A 1 81 ? 14.794 -0.862 -30.291 1.00 50.66 81 HIS A C 1
ATOM 646 O O . HIS A 1 81 ? 15.738 -1.577 -30.622 1.00 50.66 81 HIS A O 1
ATOM 652 N N . ASN A 1 82 ? 13.601 -0.924 -30.902 1.00 45.09 82 ASN A N 1
ATOM 653 C CA . ASN A 1 82 ? 13.277 -1.774 -32.058 1.00 45.09 82 ASN A CA 1
ATOM 654 C C . ASN A 1 82 ? 12.987 -0.930 -33.299 1.00 45.09 82 ASN A C 1
ATOM 656 O O . ASN A 1 82 ? 13.412 -1.340 -34.398 1.00 45.09 82 ASN A O 1
#